Protein AF-0000000080870179 (afdb_homodimer)

pLDDT: mean 95.22, std 10.6, range [41.53, 98.94]

Solvent-accessible surface area (backbone atoms only — not comparable to full-atom values): 8311 Å² total; per-residue (Å²): 128,84,72,66,70,71,42,79,49,75,44,76,45,58,71,69,59,48,36,53,51,49,53,51,45,40,51,19,63,75,69,66,38,62,37,76,47,77,54,98,88,40,82,42,79,43,58,67,81,42,42,42,34,41,33,41,38,32,49,80,56,39,36,37,44,32,48,35,40,36,41,73,50,131,128,83,72,65,70,71,40,79,48,75,45,76,44,59,70,68,60,48,35,53,51,48,51,50,46,38,50,18,61,76,68,67,36,61,36,76,46,77,55,97,88,41,80,41,78,42,60,67,81,43,44,42,34,41,32,41,38,32,50,80,55,38,36,38,42,31,48,33,39,37,39,74,50,131

Structure (mmCIF, N/CA/C/O backbone):
data_AF-0000000080870179-model_v1
#
loop_
_entity.id
_entity.type
_entity.pdbx_description
1 polymer 'Amphi-Trp domain-containing protein'
#
loop_
_atom_site.group_PDB
_atom_site.id
_atom_site.type_symbol
_atom_site.label_atom_id
_atom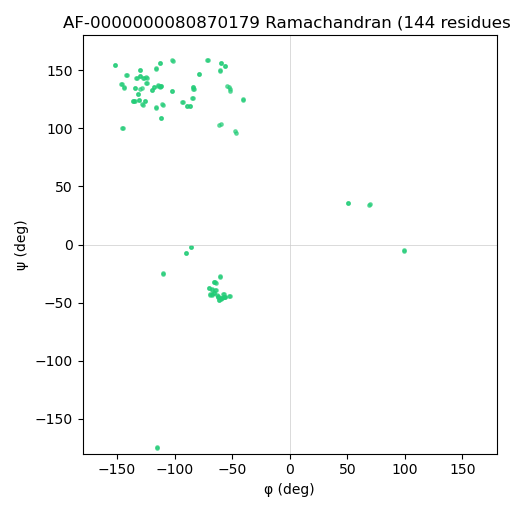_site.label_alt_id
_atom_site.label_comp_id
_atom_site.label_asym_id
_atom_site.label_entity_id
_atom_site.label_seq_id
_atom_site.pdbx_PDB_ins_code
_atom_site.Cartn_x
_atom_site.Cartn_y
_atom_site.Cartn_z
_atom_site.occupancy
_atom_site.B_iso_or_equiv
_atom_site.auth_seq_id
_atom_site.auth_comp_id
_atom_site.auth_asym_id
_atom_site.auth_atom_id
_atom_site.pdbx_PDB_model_num
ATOM 1 N N . MET A 1 1 ? -15.266 19.688 19.328 1 41.53 1 MET A N 1
ATOM 2 C CA . MET A 1 1 ? -14.461 19.406 18.141 1 41.53 1 MET A CA 1
ATOM 3 C C . MET A 1 1 ? -14.953 18.141 17.438 1 41.53 1 MET A C 1
ATOM 5 O O . MET A 1 1 ? -15.078 17.094 18.062 1 41.53 1 MET A O 1
ATOM 9 N N . GLY A 1 2 ? -15.836 18.156 16.453 1 48.91 2 GLY A N 1
ATOM 10 C CA . GLY A 1 2 ? -16.656 17.016 16.078 1 48.91 2 GLY A CA 1
ATOM 11 C C . GLY A 1 2 ? -15.836 15.82 15.633 1 48.91 2 GLY A C 1
ATOM 12 O O . GLY A 1 2 ? -14.883 15.961 14.867 1 48.91 2 GLY A O 1
ATOM 13 N N . THR A 1 3 ? -15.664 14.797 16.453 1 56.97 3 THR A N 1
ATOM 14 C CA . THR A 1 3 ? -14.828 13.625 16.234 1 56.97 3 THR A CA 1
ATOM 15 C C . THR A 1 3 ? -15.062 13.055 14.836 1 56.97 3 THR A C 1
ATOM 17 O O . THR A 1 3 ? -16.203 12.945 14.383 1 56.97 3 THR A O 1
ATOM 20 N N . LYS A 1 4 ? -14.188 13.445 13.891 1 66.62 4 LYS A N 1
ATOM 21 C CA . LYS A 1 4 ? -14.43 12.828 12.594 1 66.62 4 LYS A CA 1
ATOM 22 C C . LYS A 1 4 ? -14.797 11.352 12.742 1 66.62 4 LYS A C 1
ATOM 24 O O . LYS A 1 4 ? -14.211 10.641 13.562 1 66.62 4 LYS A O 1
ATOM 29 N N . GLU A 1 5 ? -15.836 11.031 12.25 1 83.62 5 GLU A N 1
ATOM 30 C CA . GLU A 1 5 ? -16.375 9.672 12.312 1 83.62 5 GLU A CA 1
ATOM 31 C C . GLU A 1 5 ? -15.344 8.656 11.828 1 83.62 5 GLU A C 1
ATOM 33 O O . GLU A 1 5 ? -14.562 8.938 10.914 1 83.62 5 GLU A O 1
ATOM 38 N N . GLU A 1 6 ? -15.273 7.621 12.602 1 92.88 6 GLU A N 1
ATOM 39 C CA . GLU A 1 6 ? -14.43 6.504 12.195 1 92.88 6 GLU A CA 1
ATOM 40 C C . GLU A 1 6 ? -14.75 6.059 10.773 1 92.88 6 GLU A C 1
ATOM 42 O O . GLU A 1 6 ? -15.914 6.074 10.359 1 92.88 6 GLU A O 1
ATOM 47 N N . ARG A 1 7 ? -13.727 5.898 10 1 97.12 7 ARG A N 1
ATOM 48 C CA . ARG A 1 7 ? -13.867 5.465 8.609 1 97.12 7 ARG A CA 1
ATOM 49 C C . ARG A 1 7 ? -12.961 4.27 8.32 1 97.12 7 ARG A C 1
ATOM 51 O O . ARG A 1 7 ? -11.812 4.227 8.766 1 97.12 7 ARG A O 1
ATOM 58 N N . ASP A 1 8 ? -13.5 3.301 7.66 1 98.25 8 ASP A N 1
ATOM 59 C CA . ASP A 1 8 ? -12.789 2.129 7.148 1 98.25 8 ASP A CA 1
ATOM 60 C C . ASP A 1 8 ? -13.391 1.659 5.824 1 98.25 8 ASP A C 1
ATOM 62 O O . ASP A 1 8 ? -14.43 0.992 5.812 1 98.25 8 ASP A O 1
ATOM 66 N N . VAL A 1 9 ? -12.742 2.031 4.695 1 98.5 9 VAL A N 1
ATOM 67 C CA . VAL A 1 9 ? -13.258 1.714 3.367 1 98.5 9 VAL A CA 1
ATOM 68 C C . VAL A 1 9 ? -12.18 1.012 2.549 1 98.5 9 VAL A C 1
ATOM 70 O O . VAL A 1 9 ? -10.984 1.277 2.725 1 98.5 9 VAL A O 1
ATOM 73 N N . GLU A 1 10 ? -12.523 0.073 1.739 1 98.69 10 GLU A N 1
ATOM 74 C CA . GLU A 1 10 ? -11.664 -0.648 0.805 1 98.69 10 GLU A CA 1
ATOM 75 C C . GLU A 1 10 ? -12.289 -0.714 -0.583 1 98.69 10 GLU A C 1
ATOM 77 O O . GLU A 1 10 ? -13.461 -1.07 -0.724 1 98.69 10 GLU A O 1
ATOM 82 N N . LYS A 1 11 ? -11.594 -0.368 -1.562 1 98.44 11 LYS A N 1
ATOM 83 C CA . LYS A 1 11 ? -12.109 -0.334 -2.924 1 98.44 11 LYS A CA 1
ATOM 84 C C . LYS A 1 11 ? -11.133 -0.981 -3.904 1 98.44 11 LYS A C 1
ATOM 86 O O . LYS A 1 11 ? -9.93 -0.737 -3.838 1 98.44 11 LYS A O 1
ATOM 91 N N . GLY A 1 12 ? -11.617 -1.821 -4.789 1 98.69 12 GLY A N 1
ATOM 92 C CA . GLY A 1 12 ? -10.836 -2.398 -5.875 1 98.69 12 GLY A CA 1
ATOM 93 C C . GLY A 1 12 ? -10.648 -1.449 -7.043 1 98.69 12 GLY A C 1
ATOM 94 O O . GLY A 1 12 ? -11.523 -0.631 -7.332 1 98.69 12 GLY A O 1
ATOM 95 N N . TYR A 1 13 ? -9.492 -1.557 -7.691 1 98.56 13 TYR A N 1
ATOM 96 C CA . TYR A 1 13 ? -9.18 -0.694 -8.82 1 98.56 13 TYR A CA 1
ATOM 97 C C . TYR A 1 13 ? -8.641 -1.507 -9.992 1 98.56 13 TYR A C 1
ATOM 99 O O . TYR A 1 13 ? -7.914 -2.482 -9.797 1 98.56 13 TYR A O 1
ATOM 107 N N . PRO A 1 14 ? -9.07 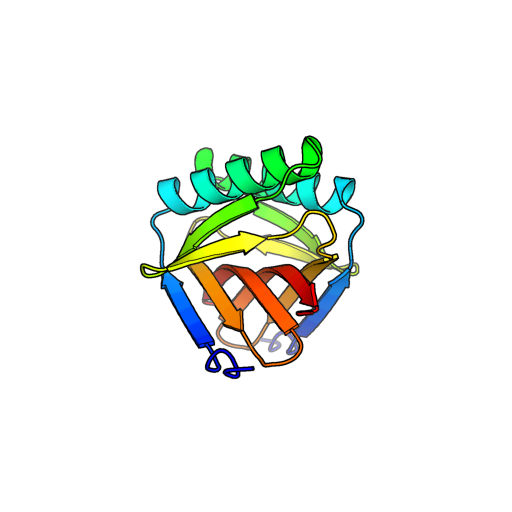-1.014 -11.219 1 98.44 14 PRO A N 1
ATOM 108 C CA . PRO A 1 14 ? -8.328 -1.551 -12.359 1 98.44 14 PRO A CA 1
ATOM 109 C C . PRO A 1 14 ? -6.828 -1.248 -12.289 1 98.44 14 PRO A C 1
ATOM 111 O O . PRO A 1 14 ? -6.42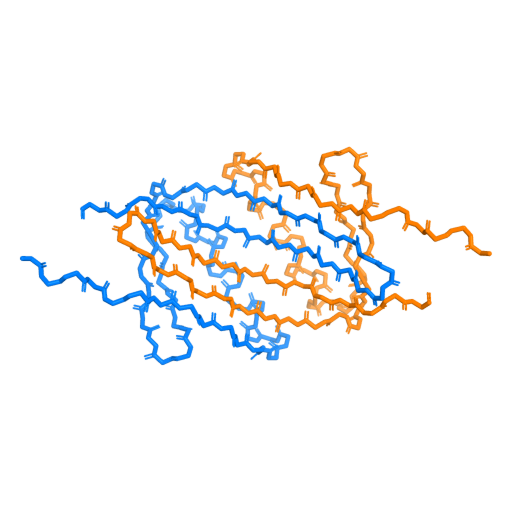6 -0.261 -11.664 1 98.44 14 PRO A O 1
ATOM 114 N N . LYS A 1 15 ? -6.023 -2.078 -12.984 1 98.56 15 LYS A N 1
ATOM 115 C CA . LYS A 1 15 ? -4.566 -1.969 -12.953 1 98.56 15 LYS A CA 1
ATOM 116 C C . LYS A 1 15 ? -4.117 -0.547 -13.273 1 98.56 15 LYS A C 1
ATOM 118 O O . LYS A 1 15 ? -3.271 0.017 -12.578 1 98.56 15 LYS A O 1
ATOM 123 N N . ALA A 1 16 ? -4.707 0.036 -14.273 1 98.56 16 ALA A N 1
ATOM 124 C CA . ALA A 1 16 ? -4.258 1.342 -14.75 1 98.56 16 ALA A CA 1
ATOM 125 C C . ALA A 1 16 ? -4.492 2.422 -13.695 1 98.56 16 ALA A C 1
ATOM 127 O O . ALA A 1 16 ? -3.625 3.268 -13.469 1 98.56 16 ALA A O 1
ATOM 128 N N . ASP A 1 17 ? -5.645 2.377 -13.039 1 98.56 17 ASP A N 1
ATOM 129 C CA . ASP A 1 17 ? -5.965 3.371 -12.023 1 98.56 17 ASP A CA 1
ATOM 130 C C . ASP A 1 17 ? -5.086 3.197 -10.789 1 98.56 17 ASP A C 1
ATOM 132 O O . ASP A 1 17 ? -4.641 4.18 -10.195 1 98.56 17 ASP A O 1
ATOM 136 N N . PHE A 1 18 ? -4.918 1.964 -10.398 1 98.81 18 PHE A N 1
ATOM 137 C CA . PHE A 1 18 ? -4.055 1.647 -9.266 1 98.81 18 PHE A CA 1
ATOM 138 C C . PHE A 1 18 ? -2.645 2.18 -9.492 1 98.81 18 PHE A C 1
ATOM 140 O O . PHE A 1 18 ? -2.09 2.871 -8.641 1 98.81 18 PHE A O 1
ATOM 147 N N . VAL A 1 19 ? -2.098 1.973 -10.703 1 98.88 19 VAL A N 1
ATOM 148 C CA . VAL A 1 19 ? -0.74 2.377 -11.055 1 98.88 19 VAL A CA 1
ATOM 149 C C . VAL A 1 19 ? -0.645 3.9 -11.086 1 98.88 19 VAL A C 1
ATOM 151 O O . VAL A 1 19 ? 0.333 4.477 -10.602 1 98.88 19 VAL A O 1
ATOM 154 N N . ALA A 1 20 ? -1.627 4.531 -11.641 1 98.81 20 ALA A N 1
ATOM 155 C CA . ALA A 1 20 ? -1.621 5.992 -11.688 1 98.81 20 ALA A CA 1
ATOM 156 C C . ALA A 1 20 ? -1.531 6.59 -10.289 1 98.81 20 ALA A C 1
ATOM 158 O O . ALA A 1 20 ? -0.788 7.547 -10.062 1 98.81 20 ALA A O 1
ATOM 159 N N . LYS A 1 21 ? -2.291 5.973 -9.422 1 98.81 21 LYS A N 1
ATOM 160 C CA . LYS A 1 21 ? -2.283 6.473 -8.047 1 98.81 21 LYS A CA 1
ATOM 161 C C . LYS A 1 21 ? -0.953 6.18 -7.363 1 98.81 21 LYS A C 1
ATOM 163 O O . LYS A 1 21 ? -0.44 7.008 -6.609 1 98.81 21 LYS A O 1
ATOM 168 N N . LEU A 1 22 ? -0.377 5 -7.656 1 98.75 22 LEU A N 1
ATOM 169 C CA . LEU A 1 22 ? 0.939 4.656 -7.133 1 98.75 22 LEU A CA 1
ATOM 170 C C . LEU A 1 22 ? 1.988 5.664 -7.59 1 98.75 22 LEU A C 1
ATOM 172 O O . LEU A 1 22 ? 2.791 6.137 -6.781 1 98.75 22 LEU A O 1
ATOM 176 N N . ARG A 1 23 ? 1.959 5.98 -8.836 1 98.88 23 ARG A N 1
ATOM 177 C CA . ARG A 1 23 ? 2.965 6.875 -9.398 1 98.88 23 ARG A CA 1
ATOM 178 C C . ARG A 1 23 ? 2.82 8.289 -8.844 1 98.88 23 ARG A C 1
ATOM 180 O O . ARG A 1 23 ? 3.816 8.953 -8.562 1 98.88 23 ARG A O 1
ATOM 187 N N . ARG A 1 24 ? 1.58 8.734 -8.656 1 98.81 24 ARG A N 1
ATOM 188 C CA . ARG A 1 24 ? 1.369 10.047 -8.055 1 98.81 24 ARG A CA 1
ATOM 189 C C . ARG A 1 24 ? 1.88 10.078 -6.617 1 98.81 24 ARG A C 1
ATOM 191 O O . ARG A 1 24 ? 2.428 11.086 -6.172 1 98.81 24 ARG A O 1
ATOM 198 N N . LEU A 1 25 ? 1.644 8.969 -5.902 1 98.94 25 LEU A N 1
ATOM 199 C CA . LEU A 1 25 ? 2.158 8.883 -4.539 1 98.94 25 LEU A CA 1
ATOM 200 C C . LEU A 1 25 ? 3.68 8.969 -4.527 1 98.94 25 LEU A C 1
ATOM 202 O O . LEU A 1 25 ? 4.258 9.734 -3.752 1 98.94 25 LEU A O 1
ATOM 206 N N . ALA A 1 26 ? 4.324 8.172 -5.406 1 98.88 26 ALA A N 1
ATOM 207 C CA . ALA A 1 26 ? 5.777 8.195 -5.516 1 98.88 26 ALA A CA 1
ATOM 208 C C . ALA A 1 26 ? 6.281 9.602 -5.816 1 98.88 26 ALA A C 1
ATOM 210 O O . ALA A 1 26 ? 7.215 10.086 -5.176 1 98.88 26 ALA A O 1
ATOM 211 N N . ASP A 1 27 ? 5.668 10.281 -6.719 1 98.88 27 ASP A N 1
ATOM 212 C CA . ASP A 1 27 ? 6.043 11.641 -7.094 1 98.88 27 ASP A CA 1
ATOM 213 C C . ASP A 1 27 ? 5.945 12.594 -5.898 1 98.88 27 ASP A C 1
ATOM 215 O O . ASP A 1 27 ? 6.824 13.43 -5.691 1 98.88 27 ASP A O 1
ATOM 219 N N . ALA A 1 28 ? 4.836 12.477 -5.199 1 98.88 28 ALA A N 1
ATOM 220 C CA . ALA A 1 28 ? 4.598 13.375 -4.07 1 98.88 28 ALA A CA 1
ATOM 221 C C . ALA A 1 28 ? 5.648 13.18 -2.984 1 98.88 28 ALA A C 1
ATOM 223 O O . ALA A 1 28 ? 6.152 14.156 -2.416 1 98.88 28 ALA A O 1
ATOM 224 N N . ILE A 1 29 ? 5.953 11.906 -2.699 1 98.75 29 ILE A N 1
ATOM 225 C CA . ILE A 1 29 ? 6.953 11.617 -1.678 1 98.75 29 ILE A CA 1
ATOM 226 C C . ILE A 1 29 ? 8.305 12.195 -2.098 1 98.75 29 ILE A C 1
ATOM 228 O O . ILE A 1 29 ? 8.969 12.867 -1.308 1 98.75 29 ILE A O 1
ATOM 232 N N . GLU A 1 30 ? 8.672 12 -3.336 1 98.5 30 GLU A N 1
ATOM 233 C CA . GLU A 1 30 ? 9.969 12.445 -3.842 1 98.5 30 GLU A CA 1
ATOM 234 C C . GLU A 1 30 ? 10.078 13.969 -3.84 1 98.5 30 GLU A C 1
ATOM 236 O O . GLU A 1 30 ? 11.148 14.516 -3.598 1 98.5 30 GLU A O 1
ATOM 241 N N . SER A 1 31 ? 9.023 14.625 -4.047 1 98.38 31 SER A N 1
ATOM 242 C CA . SER A 1 31 ? 9.039 16.078 -4.148 1 98.38 31 SER A CA 1
ATOM 243 C C . SER A 1 31 ? 8.82 16.734 -2.787 1 98.38 31 SER A C 1
ATOM 245 O O . SER A 1 31 ? 8.93 17.953 -2.652 1 98.38 31 SER A O 1
ATOM 247 N N . GLY A 1 32 ? 8.508 15.93 -1.82 1 98 32 GLY A N 1
ATOM 248 C CA . GLY A 1 32 ? 8.234 16.484 -0.503 1 98 32 GLY A CA 1
ATOM 249 C C . GLY A 1 32 ? 6.938 17.281 -0.445 1 98 32 GLY A C 1
ATOM 250 O O . GLY A 1 32 ? 6.875 18.328 0.199 1 98 32 GLY A O 1
ATOM 251 N N . GLU A 1 33 ? 5.988 16.828 -1.198 1 98.38 33 GLU A N 1
ATOM 252 C CA . GLU A 1 33 ? 4.684 17.484 -1.25 1 98.38 33 GLU A CA 1
ATOM 253 C C . GLU A 1 33 ? 3.596 16.594 -0.648 1 98.38 33 GLU A C 1
ATOM 255 O O . GLU A 1 33 ? 3.771 15.383 -0.529 1 98.38 33 GLU A O 1
ATOM 260 N N . ARG A 1 34 ? 2.504 17.219 -0.18 1 98.25 34 ARG A N 1
ATOM 261 C CA . ARG A 1 34 ? 1.343 16.469 0.275 1 98.25 34 ARG A CA 1
ATOM 262 C C . ARG A 1 34 ? 0.767 15.617 -0.853 1 98.25 34 ARG A C 1
ATOM 264 O O . ARG A 1 34 ? 0.902 15.961 -2.027 1 98.25 34 ARG A O 1
ATOM 271 N N . PHE A 1 35 ? 0.19 14.508 -0.493 1 98.75 35 PHE A N 1
ATOM 272 C CA . PHE A 1 35 ? -0.429 13.617 -1.47 1 98.75 35 PHE A CA 1
ATOM 273 C C . PHE A 1 35 ? -1.946 13.633 -1.326 1 98.75 35 PHE A C 1
ATOM 275 O O . PHE A 1 35 ? -2.477 13.328 -0.254 1 98.75 35 PHE A O 1
ATOM 282 N N . ASP A 1 36 ? -2.566 14.016 -2.393 1 98.44 36 ASP A N 1
ATOM 283 C CA . ASP A 1 36 ? -4.023 14.016 -2.445 1 98.44 36 ASP A CA 1
ATOM 284 C C . ASP A 1 36 ? -4.547 12.812 -3.223 1 98.44 36 ASP A C 1
ATOM 286 O O . ASP A 1 36 ? -4.086 12.531 -4.332 1 98.44 36 ASP A O 1
ATOM 290 N N . ILE A 1 37 ? -5.5 12.141 -2.643 1 98.81 37 ILE A N 1
ATOM 291 C CA . ILE A 1 37 ? -6.031 10.953 -3.299 1 98.81 37 ILE A CA 1
ATOM 292 C C . ILE A 1 37 ? -7.535 10.844 -3.037 1 98.81 37 ILE A C 1
ATOM 294 O O . ILE A 1 37 ? -8 11.141 -1.932 1 98.81 37 ILE A O 1
ATOM 298 N N . GLN A 1 38 ? -8.281 10.555 -4.066 1 97.88 38 GLN A N 1
ATOM 299 C CA . GLN A 1 38 ? -9.703 10.25 -3.904 1 97.88 38 GLN A CA 1
ATOM 300 C C . GLN A 1 38 ? -9.922 8.742 -3.754 1 97.88 38 GLN A C 1
ATOM 302 O O . GLN A 1 38 ? -9.484 7.957 -4.594 1 97.88 38 GLN A O 1
ATOM 307 N N . ILE A 1 39 ? -10.539 8.344 -2.664 1 97.88 39 ILE A N 1
ATOM 308 C CA . ILE A 1 39 ? -10.891 6.949 -2.414 1 97.88 39 ILE A CA 1
ATOM 309 C C . ILE A 1 39 ? -12.367 6.844 -2.057 1 97.88 39 ILE A C 1
ATOM 311 O O . ILE A 1 39 ? -12.828 7.461 -1.092 1 97.88 39 ILE A O 1
ATOM 315 N N . ALA A 1 40 ? -13.133 6.047 -2.895 1 95.88 40 ALA A N 1
ATOM 316 C CA . ALA A 1 40 ? -14.555 5.816 -2.641 1 95.88 40 ALA A CA 1
ATOM 317 C C . ALA A 1 40 ? -15.289 7.133 -2.414 1 95.88 40 ALA A C 1
ATOM 319 O O . ALA A 1 40 ? -16 7.289 -1.42 1 95.88 40 ALA A O 1
ATOM 320 N N . GLY A 1 41 ? -14.953 8.148 -3.053 1 95.12 41 GLY A N 1
ATOM 321 C CA . GLY A 1 41 ? -15.734 9.375 -3.104 1 95.12 41 GLY A CA 1
ATOM 322 C C . GLY A 1 41 ? -15.227 10.445 -2.152 1 95.12 41 GLY A C 1
ATOM 323 O O . GLY A 1 41 ? -15.75 11.562 -2.133 1 95.12 41 GLY A O 1
ATOM 324 N N . GLU A 1 42 ? -14.281 10.156 -1.38 1 96.25 42 GLU A N 1
ATOM 325 C CA . GLU A 1 42 ? -13.734 11.133 -0.436 1 96.25 42 GLU A CA 1
ATOM 326 C C . GLU A 1 42 ? -12.312 11.523 -0.804 1 96.25 42 GLU A C 1
ATOM 328 O O . GLU A 1 42 ? -11.492 10.664 -1.127 1 96.25 42 GLU A O 1
ATOM 333 N N . ARG A 1 43 ? -12.031 12.805 -0.75 1 97.94 43 ARG A N 1
ATOM 334 C CA . ARG A 1 43 ? -10.672 13.305 -0.938 1 97.94 43 ARG A CA 1
ATOM 335 C C . ARG A 1 43 ? -9.883 13.25 0.365 1 97.94 43 ARG A C 1
ATOM 337 O O . ARG A 1 43 ? -10.336 13.758 1.394 1 97.94 43 ARG A O 1
ATOM 344 N N . ILE A 1 44 ? -8.727 12.586 0.259 1 98.25 44 ILE A N 1
ATOM 345 C CA . ILE A 1 44 ? -7.848 12.43 1.411 1 98.25 44 ILE A CA 1
ATOM 346 C C . ILE A 1 44 ? -6.539 13.18 1.163 1 98.25 44 ILE A C 1
ATOM 348 O O . ILE A 1 44 ? -5.98 13.117 0.065 1 98.25 44 ILE A O 1
ATOM 352 N N . TYR A 1 45 ? -6.113 13.867 2.215 1 98.19 45 TYR A N 1
ATOM 353 C CA . TYR A 1 45 ? -4.848 14.586 2.15 1 98.19 45 TYR A CA 1
ATOM 354 C C . TYR A 1 45 ? -3.812 13.953 3.07 1 98.19 45 TYR A C 1
ATOM 356 O O . TYR A 1 45 ? -3.904 14.07 4.293 1 98.19 45 TYR A O 1
ATOM 364 N N . VAL A 1 46 ? -2.848 13.328 2.451 1 98.75 46 VAL A N 1
ATOM 365 C CA . VAL A 1 46 ? -1.763 12.695 3.188 1 98.75 46 VAL A CA 1
ATOM 366 C C . VAL A 1 46 ? -0.66 13.711 3.469 1 98.75 46 VAL A C 1
ATOM 368 O O . VAL A 1 46 ? -0.086 14.289 2.539 1 98.75 46 VAL A O 1
ATOM 371 N N . PRO A 1 47 ? -0.42 13.914 4.707 1 98.5 47 PRO A N 1
ATOM 372 C CA . PRO A 1 47 ? 0.596 14.922 5.012 1 98.5 47 PRO A CA 1
ATOM 373 C C . PRO A 1 47 ? 2.01 14.461 4.668 1 98.5 47 PRO A C 1
ATOM 375 O O . PRO A 1 47 ? 2.271 13.25 4.605 1 98.5 47 PRO A O 1
ATOM 378 N N . VAL A 1 48 ? 2.895 15.367 4.492 1 98.31 48 VAL A N 1
ATOM 379 C CA . VAL A 1 48 ? 4.293 15.117 4.16 1 98.31 48 VAL A CA 1
ATOM 380 C C . VAL A 1 48 ? 4.945 14.297 5.27 1 98.31 48 VAL A C 1
ATOM 382 O O . VAL A 1 48 ? 5.828 13.469 5.004 1 98.31 48 VAL A O 1
ATOM 385 N N . ARG A 1 49 ? 4.488 14.398 6.457 1 97.94 49 ARG A N 1
ATOM 386 C CA . ARG A 1 49 ? 5.125 13.812 7.629 1 97.94 49 ARG A CA 1
ATOM 387 C C . ARG A 1 49 ? 4.695 12.359 7.816 1 97.94 49 ARG A C 1
ATOM 389 O O . ARG A 1 49 ? 5.082 11.711 8.789 1 97.94 49 ARG A O 1
ATOM 396 N N . ALA A 1 50 ? 3.863 11.922 7.004 1 98.69 50 ALA A N 1
ATOM 397 C CA . ALA A 1 50 ? 3.373 10.555 7.152 1 98.69 50 ALA A CA 1
ATOM 398 C C . ALA A 1 50 ? 4.527 9.562 7.16 1 98.69 50 ALA A C 1
ATOM 400 O O . ALA A 1 50 ? 5.598 9.836 6.609 1 98.69 50 ALA A O 1
ATOM 401 N N . LYS A 1 51 ? 4.289 8.445 7.793 1 98.75 51 LYS A N 1
ATOM 402 C CA . LYS A 1 51 ? 5.242 7.344 7.855 1 98.75 51 LYS A CA 1
ATOM 403 C C . LYS A 1 51 ? 4.859 6.234 6.879 1 98.75 51 LYS A C 1
ATOM 405 O O . LYS A 1 51 ? 3.688 6.078 6.535 1 98.75 51 LYS A O 1
ATOM 410 N N . PHE A 1 5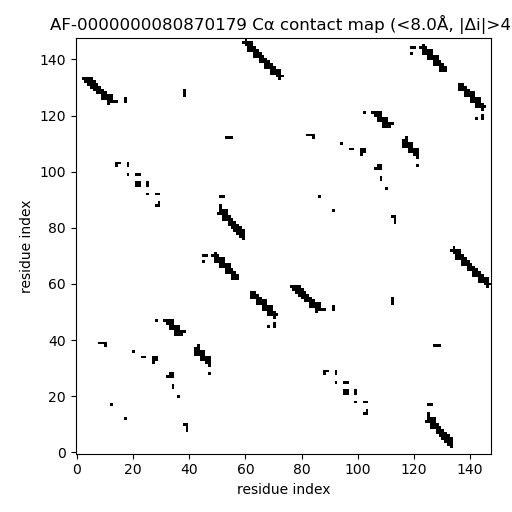2 ? 5.859 5.445 6.547 1 98.94 52 PHE A N 1
ATOM 411 C CA . PHE A 1 52 ? 5.695 4.457 5.488 1 98.94 52 PHE A CA 1
ATOM 412 C C . PHE A 1 52 ? 6.07 3.066 5.977 1 98.94 52 PHE A C 1
ATOM 414 O O . PHE A 1 52 ? 7.176 2.855 6.48 1 98.94 52 PHE A O 1
ATOM 421 N N . THR A 1 53 ? 5.168 2.135 5.879 1 98.88 53 THR A N 1
ATOM 422 C CA . THR A 1 53 ? 5.395 0.741 6.242 1 98.88 53 THR A CA 1
ATOM 423 C C . THR A 1 53 ? 4.949 -0.19 5.117 1 98.88 53 THR A C 1
ATOM 425 O O . THR A 1 53 ? 4.133 0.191 4.277 1 98.88 53 THR A O 1
ATOM 428 N N . ILE A 1 54 ? 5.555 -1.302 4.984 1 98.94 54 ILE A N 1
ATOM 429 C CA . ILE A 1 54 ? 5.105 -2.373 4.105 1 98.94 54 ILE A CA 1
ATOM 430 C C . ILE A 1 54 ? 4.816 -3.629 4.922 1 98.94 54 ILE A C 1
ATOM 432 O O . ILE A 1 54 ? 5.578 -3.979 5.824 1 98.94 54 ILE A O 1
ATOM 436 N N . GLU A 1 55 ? 3.699 -4.188 4.645 1 98.81 55 GLU A N 1
ATOM 437 C CA . GLU A 1 55 ? 3.281 -5.414 5.32 1 98.81 55 GLU A CA 1
ATOM 438 C C . GLU A 1 55 ? 3.162 -6.574 4.336 1 98.81 55 GLU A C 1
ATOM 440 O O . GLU A 1 55 ? 2.873 -6.367 3.154 1 98.81 55 GLU A O 1
ATOM 445 N N . HIS A 1 56 ? 3.375 -7.773 4.812 1 98.88 56 HIS A N 1
ATOM 446 C CA . HIS A 1 56 ? 3.143 -9.031 4.109 1 98.88 56 HIS A CA 1
ATOM 447 C C . HIS A 1 56 ? 2.422 -10.039 5 1 98.88 56 HIS A C 1
ATOM 449 O O . HIS A 1 56 ? 2.85 -10.289 6.129 1 98.88 56 HIS A O 1
ATOM 455 N N . GLU A 1 57 ? 1.373 -10.438 4.5 1 98.56 57 GLU A N 1
ATOM 456 C CA . GLU A 1 57 ? 0.603 -11.469 5.188 1 98.56 57 GLU A CA 1
ATOM 457 C C . GLU A 1 57 ? 0.359 -12.672 4.285 1 98.56 57 GLU A C 1
ATOM 459 O O . GLU A 1 57 ? 0.08 -12.516 3.094 1 98.56 57 GLU A O 1
ATOM 464 N N . ARG A 1 58 ? 0.479 -13.844 4.875 1 97.81 58 ARG A N 1
ATOM 465 C CA . ARG A 1 58 ? 0.239 -15.102 4.176 1 97.81 58 ARG A CA 1
ATOM 466 C C . ARG A 1 58 ? -0.58 -16.062 5.035 1 97.81 58 ARG A C 1
ATOM 468 O O . ARG A 1 58 ? -0.251 -16.297 6.203 1 97.81 58 ARG A O 1
ATOM 475 N N . SER A 1 59 ? -1.645 -16.453 4.48 1 95.75 59 SER A N 1
ATOM 476 C CA . SER A 1 59 ? -2.428 -17.562 5.023 1 95.75 59 SER A CA 1
ATOM 477 C C . SER A 1 59 ? -2.443 -18.75 4.07 1 95.75 59 SER A C 1
ATOM 479 O O . SER A 1 59 ? -1.721 -18.75 3.07 1 95.75 59 SER A O 1
ATOM 481 N N . ASP A 1 60 ? -3.188 -19.734 4.402 1 93.44 60 ASP A N 1
ATOM 482 C CA . ASP A 1 60 ? -3.264 -20.922 3.561 1 93.44 60 ASP A CA 1
ATOM 483 C C . ASP A 1 60 ? -3.893 -20.609 2.207 1 93.44 60 ASP A C 1
ATOM 485 O O . ASP A 1 60 ? -3.482 -21.156 1.181 1 93.44 60 ASP A O 1
ATOM 489 N N . ASP A 1 61 ? -4.801 -19.688 2.129 1 95.5 61 ASP A N 1
ATOM 490 C CA . ASP A 1 61 ? -5.617 -19.5 0.937 1 95.5 61 ASP A CA 1
ATOM 491 C C . ASP A 1 61 ? -5.242 -18.203 0.213 1 95.5 61 ASP A C 1
ATOM 493 O O . ASP A 1 61 ? -5.488 -18.062 -0.987 1 95.5 61 ASP A O 1
ATOM 497 N N . GLU A 1 62 ? -4.66 -17.25 1.004 1 97.88 62 GLU A N 1
ATOM 498 C CA . GLU A 1 62 ? -4.461 -15.914 0.426 1 97.88 62 GLU A CA 1
ATOM 499 C C . GLU A 1 62 ? -3.141 -15.305 0.884 1 97.88 62 GLU A C 1
ATOM 501 O O . GLU A 1 62 ? -2.631 -15.648 1.954 1 97.88 62 GLU A O 1
ATOM 506 N N . GLU A 1 63 ? -2.637 -14.617 -0.004 1 98.31 63 GLU A N 1
ATOM 507 C CA . GLU A 1 63 ? -1.424 -13.859 0.292 1 98.31 63 GLU A CA 1
ATOM 508 C C . GLU A 1 63 ? -1.563 -12.398 -0.143 1 98.31 63 GLU A C 1
ATOM 510 O O . GLU A 1 63 ? -2.324 -12.094 -1.062 1 98.31 63 GLU A O 1
ATOM 515 N N . GLU A 1 64 ? -0.934 -11.453 0.672 1 98.75 64 GLU A N 1
ATOM 516 C CA . GLU A 1 64 ? -1.129 -10.023 0.419 1 98.75 64 GLU A CA 1
ATOM 517 C C . GLU A 1 64 ? 0.13 -9.234 0.753 1 98.75 64 GLU A C 1
ATOM 519 O O . GLU A 1 64 ? 0.801 -9.508 1.749 1 98.75 64 GLU A O 1
ATOM 524 N N . VAL A 1 65 ? 0.444 -8.281 -0.103 1 98.88 65 VAL A N 1
ATOM 525 C CA . VAL A 1 65 ? 1.406 -7.223 0.192 1 98.88 65 VAL A CA 1
ATOM 526 C C . VAL A 1 65 ? 0.686 -5.883 0.295 1 98.88 65 VAL A C 1
ATOM 528 O O . VAL A 1 65 ? -0.193 -5.578 -0.516 1 98.88 65 VAL A O 1
ATOM 531 N N . GLU A 1 66 ? 1.059 -5.105 1.31 1 98.94 66 GLU A N 1
ATOM 532 C CA . GLU A 1 66 ? 0.411 -3.812 1.508 1 98.94 66 GLU A CA 1
ATOM 533 C C . GLU A 1 66 ? 1.441 -2.703 1.693 1 98.94 66 GLU A C 1
ATOM 535 O O . GLU A 1 66 ? 2.332 -2.811 2.539 1 98.94 66 GLU A O 1
ATOM 540 N N . PHE A 1 67 ? 1.391 -1.656 0.89 1 98.94 67 PHE A N 1
ATOM 541 C CA . PHE A 1 67 ? 2.086 -0.396 1.124 1 98.94 67 PHE A CA 1
ATOM 542 C C . PHE A 1 67 ? 1.221 0.558 1.938 1 98.94 67 PHE A C 1
ATOM 544 O O . PHE A 1 67 ? 0.146 0.964 1.491 1 98.94 67 PHE A O 1
ATOM 551 N N . GLN A 1 68 ? 1.705 0.936 3.115 1 98.94 68 GLN A N 1
ATOM 552 C CA . GLN A 1 68 ? 0.875 1.697 4.043 1 98.94 68 GLN A CA 1
ATOM 553 C C . GLN A 1 68 ? 1.477 3.072 4.316 1 98.94 68 GLN A C 1
ATOM 555 O O . GLN A 1 68 ? 2.693 3.203 4.469 1 98.94 68 GLN A O 1
ATOM 560 N N . ILE A 1 69 ? 0.67 4.059 4.309 1 98.94 69 ILE A N 1
ATOM 561 C CA . ILE A 1 69 ? 0.985 5.43 4.699 1 98.94 69 ILE A CA 1
ATOM 562 C C . ILE A 1 69 ? 0.157 5.82 5.922 1 98.94 69 ILE A C 1
ATOM 564 O O . ILE A 1 69 ? -1.075 5.812 5.871 1 98.94 69 ILE A O 1
ATOM 568 N N . LYS A 1 70 ? 0.825 6.117 6.977 1 98.81 70 LYS A N 1
ATOM 569 C CA . LYS A 1 70 ? 0.164 6.363 8.25 1 98.81 70 LYS A CA 1
ATOM 570 C C . LYS A 1 70 ? 0.543 7.734 8.812 1 98.81 70 LYS A C 1
ATOM 572 O O . LYS A 1 70 ? 1.695 8.156 8.703 1 98.81 70 LYS A O 1
ATOM 577 N N . TRP A 1 71 ? -0.385 8.367 9.43 1 98.56 71 TRP A N 1
ATOM 578 C CA . TRP A 1 71 ? -0.072 9.625 10.094 1 98.56 71 TRP A CA 1
ATOM 579 C C . TRP A 1 71 ? -1.002 9.859 11.273 1 98.56 71 TRP A C 1
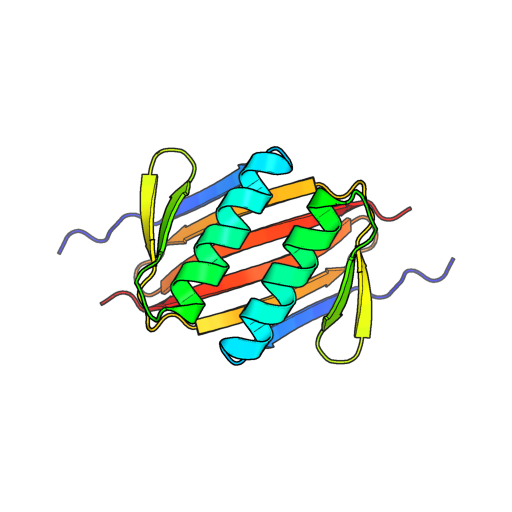ATOM 581 O O . TRP A 1 71 ? -2.084 9.273 11.352 1 98.56 71 TRP A O 1
ATOM 591 N N . GLN A 1 72 ? -0.557 10.633 12.258 1 97.19 72 GLN A N 1
ATOM 592 C CA . GLN A 1 72 ? -1.331 10.992 13.445 1 97.19 72 GLN A CA 1
ATOM 593 C C . GLN A 1 72 ? -2.23 12.195 13.164 1 97.19 72 GLN A C 1
ATOM 595 O O . GLN A 1 72 ? -1.821 13.141 12.492 1 97.19 72 GLN A O 1
ATOM 600 N N . ASN A 1 73 ? -3.469 12.062 13.633 1 91.6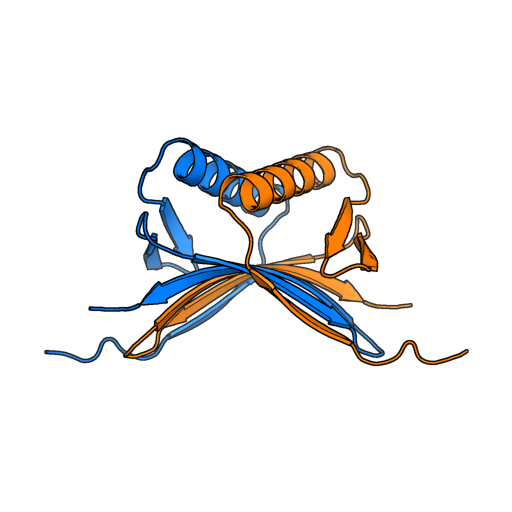2 73 ASN A N 1
ATOM 601 C CA . ASN A 1 73 ? -4.387 13.188 13.539 1 91.62 73 ASN A CA 1
ATOM 602 C C . ASN A 1 73 ? -4.207 14.156 14.711 1 91.62 73 ASN A C 1
ATOM 604 O O . ASN A 1 73 ? -3.912 13.734 15.828 1 91.62 73 ASN A O 1
ATOM 608 N N . ASP A 1 74 ? -4.152 15.461 14.312 1 77.19 74 ASP A N 1
ATOM 609 C CA . ASP A 1 74 ? -4.012 16.484 15.344 1 77.19 74 ASP A CA 1
ATOM 610 C C . ASP A 1 74 ? -5.305 16.641 16.141 1 77.19 74 ASP A C 1
ATOM 612 O O . ASP A 1 74 ? -6.395 16.406 15.625 1 77.19 74 ASP A O 1
ATOM 616 N N . MET B 1 1 ? 1.607 -31.688 1.581 1 41.94 1 MET B N 1
ATOM 617 C CA . MET B 1 1 ? 1.991 -30.422 0.973 1 41.94 1 MET B CA 1
ATOM 618 C C . MET B 1 1 ? 2.223 -29.359 2.039 1 41.94 1 MET B C 1
ATOM 620 O O . MET B 1 1 ? 1.354 -29.109 2.879 1 41.94 1 MET B O 1
ATOM 624 N N . GLY B 1 2 ? 3.402 -29.125 2.564 1 49.53 2 GLY B N 1
ATOM 625 C CA . GLY B 1 2 ? 3.604 -28.484 3.857 1 49.53 2 GLY B CA 1
ATOM 626 C C . GLY B 1 2 ? 3.023 -27.078 3.934 1 49.53 2 GLY B C 1
ATOM 627 O O . GLY B 1 2 ? 3.197 -26.281 3.014 1 49.53 2 GLY B O 1
ATOM 628 N N . THR B 1 3 ? 1.9 -26.875 4.578 1 58.28 3 THR B N 1
ATOM 629 C CA . THR B 1 3 ? 1.155 -25.625 4.66 1 58.28 3 THR B CA 1
ATOM 630 C C . THR B 1 3 ? 2.086 -24.469 4.992 1 58.28 3 THR B C 1
ATOM 632 O O . THR B 1 3 ? 2.959 -24.594 5.855 1 58.28 3 THR B O 1
ATOM 635 N N . LYS B 1 4 ? 2.512 -23.734 3.951 1 67.94 4 LYS B N 1
ATOM 636 C CA . LYS B 1 4 ? 3.354 -22.594 4.328 1 67.94 4 LYS B CA 1
ATOM 637 C C . LYS B 1 4 ? 2.82 -21.906 5.582 1 67.94 4 LYS B C 1
ATOM 639 O O . LYS B 1 4 ? 1.607 -21.75 5.742 1 67.94 4 LYS B O 1
ATOM 644 N N . GLU B 1 5 ? 3.615 -21.797 6.465 1 84.44 5 GLU B N 1
ATOM 645 C CA . GLU B 1 5 ? 3.285 -21.203 7.75 1 84.44 5 GLU B CA 1
ATOM 646 C C . GLU B 1 5 ? 2.686 -19.812 7.57 1 84.44 5 GLU B C 1
ATOM 648 O O . GLU B 1 5 ? 3.072 -19.078 6.656 1 84.44 5 GLU B O 1
ATOM 653 N N . GLU B 1 6 ? 1.645 -19.609 8.336 1 93.38 6 GLU B N 1
ATOM 654 C CA . GLU B 1 6 ? 1.046 -18.281 8.359 1 93.38 6 GLU B CA 1
ATOM 655 C C . GLU B 1 6 ? 2.096 -17.203 8.641 1 93.38 6 GLU B C 1
ATOM 657 O O . GLU B 1 6 ? 3.029 -17.438 9.414 1 93.38 6 GLU B O 1
ATOM 662 N N . ARG B 1 7 ? 2.053 -16.172 7.879 1 97.19 7 ARG B N 1
ATOM 663 C CA . ARG B 1 7 ? 2.98 -15.047 8.016 1 97.19 7 ARG B CA 1
ATOM 664 C C . ARG B 1 7 ? 2.232 -13.719 8.062 1 97.19 7 ARG B C 1
ATOM 666 O O . ARG B 1 7 ? 1.274 -13.516 7.316 1 97.19 7 ARG B O 1
ATOM 673 N N . ASP B 1 8 ? 2.6 -12.898 8.969 1 98.31 8 ASP B N 1
ATOM 674 C CA . ASP B 1 8 ? 2.129 -11.523 9.109 1 98.31 8 ASP B CA 1
ATOM 675 C C . ASP B 1 8 ? 3.24 -10.609 9.625 1 98.31 8 ASP B C 1
ATOM 677 O O . ASP B 1 8 ? 3.525 -10.586 10.82 1 98.31 8 ASP B O 1
ATOM 681 N N . VAL B 1 9 ? 3.883 -9.852 8.688 1 98.5 9 VAL B N 1
ATOM 682 C CA . VAL B 1 9 ? 5.016 -9 9.039 1 98.5 9 VAL B CA 1
ATOM 683 C C . VAL B 1 9 ? 4.766 -7.582 8.539 1 98.5 9 VAL B C 1
ATOM 685 O O . VAL B 1 9 ? 4.125 -7.383 7.508 1 98.5 9 VAL B O 1
ATOM 688 N N . GLU B 1 10 ? 5.168 -6.594 9.258 1 98.69 10 GLU B N 1
ATOM 689 C CA . GLU B 1 10 ? 5.113 -5.176 8.922 1 98.69 10 GLU B CA 1
ATOM 690 C C . GLU B 1 10 ? 6.453 -4.492 9.188 1 98.69 10 GLU B C 1
ATOM 692 O O . GLU B 1 10 ? 7.035 -4.652 10.258 1 98.69 10 GLU B O 1
ATOM 697 N N . LYS B 1 11 ? 6.953 -3.799 8.281 1 98.44 11 LYS B N 1
ATOM 698 C CA . LYS B 1 11 ? 8.258 -3.156 8.406 1 98.44 11 LYS B CA 1
ATOM 699 C C . LYS B 1 11 ? 8.211 -1.709 7.922 1 98.44 11 LYS B C 1
ATOM 701 O O . LYS B 1 11 ? 7.625 -1.417 6.879 1 98.44 11 LYS B O 1
ATOM 706 N N . GLY B 1 12 ? 8.781 -0.807 8.656 1 98.69 12 GLY B N 1
ATOM 707 C CA . GLY B 1 12 ? 8.938 0.583 8.266 1 98.69 12 GLY B CA 1
ATOM 708 C C . GLY B 1 12 ? 10.094 0.802 7.305 1 98.69 12 GLY B C 1
ATOM 709 O O . GLY B 1 12 ? 11.102 0.101 7.371 1 98.69 12 GLY B O 1
ATOM 710 N N . TYR B 1 13 ? 9.922 1.774 6.414 1 98.56 13 TYR B N 1
ATOM 711 C CA . TYR B 1 13 ? 10.945 2.076 5.422 1 98.56 13 TYR B CA 1
ATOM 712 C C . TYR B 1 13 ? 11.195 3.576 5.336 1 98.56 13 TYR B C 1
ATOM 714 O O . TYR B 1 13 ? 10.266 4.379 5.461 1 98.56 13 TYR B O 1
ATOM 722 N N . PRO B 1 14 ? 12.547 3.867 5.117 1 98.44 14 PRO B N 1
ATOM 723 C CA . PRO B 1 14 ? 12.781 5.254 4.707 1 98.44 14 PRO B CA 1
ATOM 724 C C . PRO B 1 14 ? 12.055 5.617 3.412 1 98.44 14 PRO B C 1
ATOM 726 O O . PRO B 1 14 ? 11.781 4.742 2.586 1 98.44 14 PRO B O 1
ATOM 729 N N . LYS B 1 15 ? 11.805 6.926 3.227 1 98.56 15 LYS B N 1
ATOM 730 C CA . LYS B 1 15 ? 11.055 7.426 2.08 1 98.56 15 LYS B CA 1
ATOM 731 C C . LYS B 1 15 ? 11.641 6.906 0.77 1 98.56 15 LYS B C 1
ATOM 733 O O . LYS B 1 15 ? 10.906 6.434 -0.101 1 98.56 15 L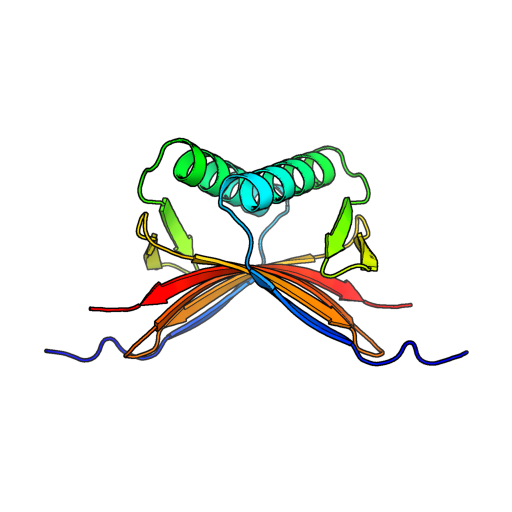YS B O 1
ATOM 738 N N . ALA B 1 16 ? 12.938 6.93 0.657 1 98.56 16 ALA B N 1
ATOM 739 C CA . ALA B 1 16 ? 13.586 6.578 -0.602 1 98.56 16 ALA B CA 1
ATOM 740 C C . ALA B 1 16 ? 13.367 5.105 -0.941 1 98.56 16 ALA B C 1
ATOM 742 O O . ALA B 1 16 ? 13.086 4.766 -2.092 1 98.56 16 ALA B O 1
ATOM 743 N N . ASP B 1 17 ? 13.469 4.238 0.062 1 98.56 17 ASP B N 1
ATOM 744 C CA . ASP B 1 17 ? 13.289 2.809 -0.16 1 98.56 17 ASP B CA 1
ATOM 745 C C . ASP B 1 17 ? 11.836 2.482 -0.485 1 98.56 17 ASP B C 1
ATOM 747 O O . ASP B 1 17 ? 11.555 1.646 -1.347 1 98.56 17 ASP B O 1
ATOM 751 N N . PHE B 1 18 ? 10.945 3.104 0.251 1 98.81 18 PHE B N 1
ATOM 752 C CA . PHE B 1 18 ? 9.516 2.93 0.011 1 98.81 18 PHE B CA 1
ATOM 753 C C . PHE B 1 18 ? 9.156 3.309 -1.421 1 98.81 18 PHE B C 1
ATOM 755 O O . PHE B 1 18 ? 8.516 2.533 -2.129 1 98.81 18 PHE B O 1
ATOM 762 N N . VAL B 1 19 ? 9.68 4.434 -1.901 1 98.88 19 VAL B N 1
ATOM 763 C CA . VAL B 1 19 ? 9.391 4.953 -3.232 1 98.88 19 VAL B CA 1
ATOM 764 C C . VAL B 1 19 ? 9.984 4.027 -4.293 1 98.88 19 VAL B C 1
ATOM 766 O O . VAL B 1 19 ? 9.344 3.74 -5.305 1 98.88 19 VAL B O 1
ATOM 769 N N . ALA B 1 20 ? 11.18 3.584 -4.074 1 98.81 20 ALA B N 1
ATOM 770 C CA . ALA B 1 20 ? 11.805 2.674 -5.027 1 98.81 20 ALA B CA 1
ATOM 771 C C . ALA B 1 20 ? 10.961 1.421 -5.23 1 98.81 20 ALA B C 1
ATOM 773 O O . ALA B 1 20 ? 10.789 0.956 -6.359 1 98.81 20 ALA B O 1
ATOM 774 N N . LYS B 1 21 ? 10.477 0.952 -4.113 1 98.81 21 LYS B N 1
ATOM 775 C CA . LYS B 1 21 ? 9.656 -0.253 -4.203 1 98.81 21 LYS B CA 1
ATOM 776 C C . LYS B 1 21 ? 8.32 0.038 -4.879 1 98.81 21 LYS B C 1
ATOM 778 O O . LYS B 1 21 ? 7.824 -0.777 -5.66 1 98.81 21 LYS B O 1
ATOM 783 N N . LEU B 1 22 ? 7.738 1.212 -4.602 1 98.75 22 LEU B N 1
ATOM 784 C CA . LEU B 1 22 ? 6.512 1.635 -5.266 1 98.75 22 LEU B CA 1
ATOM 785 C C . LEU B 1 22 ? 6.707 1.705 -6.773 1 98.75 22 LEU B C 1
ATOM 787 O O . LEU B 1 22 ? 5.871 1.213 -7.539 1 98.75 22 LEU B O 1
ATOM 791 N N . ARG B 1 23 ? 7.781 2.291 -7.176 1 98.88 23 ARG B N 1
ATOM 792 C CA . ARG B 1 23 ? 8.039 2.488 -8.602 1 98.88 23 ARG B CA 1
ATOM 793 C C . ARG B 1 23 ? 8.273 1.155 -9.305 1 98.88 23 ARG B C 1
ATOM 795 O O . ARG B 1 23 ? 7.809 0.949 -10.422 1 98.88 23 ARG B O 1
ATOM 802 N N . ARG B 1 24 ? 8.977 0.245 -8.633 1 98.81 24 ARG B N 1
ATOM 803 C CA . ARG B 1 24 ? 9.172 -1.078 -9.219 1 98.81 24 ARG B CA 1
ATOM 804 C C . ARG B 1 24 ? 7.844 -1.814 -9.359 1 98.81 24 ARG B C 1
ATOM 806 O O . ARG B 1 24 ? 7.629 -2.535 -10.336 1 98.81 24 ARG B O 1
ATOM 813 N N . LEU B 1 25 ? 6.984 -1.655 -8.344 1 98.94 25 LEU B N 1
ATOM 814 C CA . LEU B 1 25 ? 5.66 -2.268 -8.43 1 98.94 25 LEU B CA 1
ATOM 815 C C . LEU B 1 25 ? 4.879 -1.709 -9.609 1 98.94 25 LEU B C 1
ATOM 817 O O . LEU B 1 25 ? 4.309 -2.469 -10.398 1 98.94 25 LEU B O 1
ATOM 821 N N . ALA B 1 26 ? 4.863 -0.367 -9.734 1 98.88 26 ALA B N 1
ATOM 822 C CA . ALA B 1 26 ? 4.184 0.277 -10.852 1 98.88 26 ALA B CA 1
ATOM 823 C C . ALA B 1 26 ? 4.719 -0.237 -12.188 1 98.88 26 ALA B C 1
ATOM 825 O O . ALA B 1 26 ? 3.941 -0.583 -13.086 1 98.88 26 ALA B O 1
ATOM 826 N N . ASP B 1 27 ? 5.988 -0.339 -12.328 1 98.88 27 ASP B N 1
ATOM 827 C CA . ASP B 1 27 ? 6.625 -0.823 -13.547 1 98.88 27 ASP B CA 1
ATOM 828 C C . ASP B 1 27 ? 6.176 -2.246 -13.875 1 98.88 27 ASP B C 1
ATOM 830 O O . ASP B 1 27 ? 5.902 -2.568 -15.031 1 98.88 27 ASP B O 1
ATOM 834 N N . ALA B 1 28 ? 6.199 -3.088 -12.852 1 98.88 28 ALA B N 1
ATOM 835 C CA . ALA B 1 28 ? 5.848 -4.492 -13.047 1 98.88 28 ALA B CA 1
ATOM 836 C C . ALA B 1 28 ? 4.402 -4.637 -13.516 1 98.88 28 ALA B C 1
ATOM 838 O O . ALA B 1 28 ? 4.113 -5.43 -14.422 1 98.88 28 ALA B O 1
ATOM 839 N N . ILE B 1 29 ? 3.504 -3.875 -12.875 1 98.75 29 ILE B N 1
ATOM 840 C CA . ILE B 1 29 ? 2.096 -3.936 -13.25 1 98.75 29 ILE B CA 1
ATOM 841 C C . ILE B 1 29 ? 1.93 -3.492 -14.695 1 98.75 29 ILE B C 1
ATOM 843 O O . ILE B 1 29 ? 1.263 -4.164 -15.492 1 98.75 29 ILE B O 1
ATOM 847 N N . GLU B 1 30 ? 2.582 -2.412 -15.078 1 98.5 30 GLU B N 1
ATOM 848 C CA . GLU B 1 30 ? 2.451 -1.843 -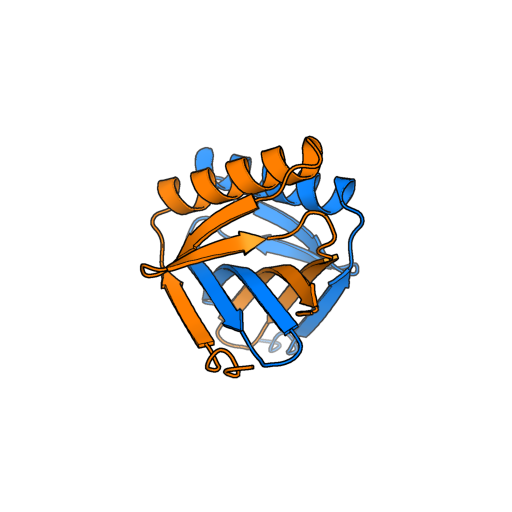16.422 1 98.5 30 GLU B CA 1
ATOM 849 C C . GLU B 1 30 ? 3.018 -2.785 -17.469 1 98.5 30 GLU B C 1
ATOM 851 O O . GLU B 1 30 ? 2.496 -2.861 -18.594 1 98.5 30 GLU B O 1
ATOM 856 N N . SER B 1 31 ? 3.998 -3.506 -17.156 1 98.38 31 SER B N 1
ATOM 857 C CA . SER B 1 31 ? 4.66 -4.379 -18.109 1 98.38 31 SER B CA 1
ATOM 858 C C . SER B 1 31 ? 4.027 -5.766 -18.125 1 98.38 31 SER B C 1
ATOM 860 O O . SER B 1 31 ? 4.367 -6.598 -18.969 1 98.38 31 SER B O 1
ATOM 862 N N . GLY B 1 32 ? 3.139 -6 -17.219 1 98.06 32 GLY B N 1
ATOM 863 C CA . GLY B 1 32 ? 2.529 -7.32 -17.141 1 98.06 32 GLY B CA 1
ATOM 864 C C . GLY B 1 32 ? 3.494 -8.398 -16.672 1 98.06 32 GLY B C 1
ATOM 865 O O . GLY B 1 32 ? 3.486 -9.508 -17.203 1 98.06 32 GLY B O 1
ATOM 866 N N . GLU B 1 33 ? 4.371 -8 -15.805 1 98.38 33 GLU B N 1
ATOM 867 C CA . GLU B 1 33 ? 5.371 -8.922 -15.273 1 98.38 33 GLU B CA 1
ATOM 868 C C . GLU B 1 33 ? 5.141 -9.18 -13.789 1 98.38 33 GLU B C 1
ATOM 870 O O . GLU B 1 33 ? 4.461 -8.406 -13.109 1 98.38 33 GLU B O 1
ATOM 875 N N . ARG B 1 34 ? 5.629 -10.336 -13.297 1 98.25 34 ARG B N 1
ATOM 876 C CA . ARG B 1 34 ? 5.602 -10.609 -11.867 1 98.25 34 ARG B CA 1
ATOM 877 C C . ARG B 1 34 ? 6.395 -9.57 -11.094 1 98.25 34 ARG B C 1
ATOM 879 O O . ARG B 1 34 ? 7.352 -8.992 -11.617 1 98.25 34 ARG B O 1
ATOM 886 N N . PHE B 1 35 ? 5.984 -9.328 -9.883 1 98.75 35 PHE B N 1
ATOM 887 C CA . PHE B 1 35 ? 6.68 -8.375 -9.023 1 98.75 35 PHE B CA 1
ATOM 888 C C . PHE B 1 35 ? 7.379 -9.094 -7.875 1 98.75 35 PHE B C 1
ATOM 890 O O . PHE B 1 35 ? 6.742 -9.805 -7.098 1 98.75 35 PHE B O 1
ATOM 897 N N . ASP B 1 36 ? 8.656 -8.898 -7.84 1 98.44 36 ASP B N 1
ATOM 898 C CA . ASP B 1 36 ? 9.461 -9.461 -6.762 1 98.44 36 ASP B CA 1
ATOM 899 C C . ASP B 1 36 ? 9.82 -8.391 -5.734 1 98.44 36 ASP B C 1
ATOM 901 O O . ASP B 1 36 ? 10.289 -7.309 -6.098 1 98.44 36 ASP B O 1
ATOM 905 N N . ILE B 1 37 ? 9.625 -8.719 -4.5 1 98.81 37 ILE B N 1
ATOM 906 C CA . ILE B 1 37 ? 9.914 -7.742 -3.453 1 98.81 37 ILE B CA 1
ATOM 907 C C . ILE B 1 37 ? 10.477 -8.461 -2.225 1 98.81 37 ILE B C 1
ATOM 909 O O . ILE B 1 37 ? 10.023 -9.547 -1.873 1 98.81 37 ILE B O 1
ATOM 913 N N . GLN B 1 38 ? 11.523 -7.906 -1.662 1 97.94 38 GLN B N 1
ATOM 914 C CA . GLN B 1 38 ? 12.031 -8.391 -0.382 1 97.94 38 GLN B CA 1
ATOM 915 C C . GLN B 1 38 ? 11.43 -7.605 0.779 1 97.94 38 GLN B C 1
ATOM 917 O O . GLN B 1 38 ? 11.508 -6.375 0.81 1 97.94 38 GLN B O 1
ATOM 922 N N . ILE B 1 39 ? 10.773 -8.305 1.693 1 97.94 39 ILE B N 1
ATOM 923 C CA . ILE B 1 39 ? 10.203 -7.703 2.895 1 97.94 39 ILE B CA 1
ATOM 924 C C . ILE B 1 39 ? 10.68 -8.469 4.129 1 97.94 39 ILE B C 1
ATOM 926 O O . ILE B 1 39 ? 10.453 -9.672 4.246 1 97.94 39 ILE B O 1
ATOM 930 N N . ALA B 1 40 ? 11.391 -7.73 5.062 1 96.12 40 ALA B N 1
ATOM 931 C CA . ALA B 1 40 ? 11.859 -8.32 6.312 1 96.12 40 ALA B CA 1
ATOM 932 C C . ALA B 1 40 ? 12.617 -9.625 6.055 1 96.12 40 ALA B C 1
ATOM 934 O O . ALA B 1 40 ? 12.312 -10.648 6.664 1 96.12 40 ALA B O 1
ATOM 935 N N . GLY B 1 41 ? 13.328 -9.719 5.031 1 95.25 41 GLY B N 1
ATOM 936 C CA . GLY B 1 41 ? 14.273 -10.805 4.82 1 95.25 41 GLY B CA 1
ATOM 937 C C . GLY B 1 41 ? 13.734 -11.898 3.92 1 95.25 41 GLY B C 1
ATOM 938 O O . GLY B 1 41 ? 14.453 -12.844 3.59 1 95.25 41 GLY B O 1
ATOM 939 N N . GLU B 1 42 ? 12.547 -11.836 3.537 1 96.31 42 GLU B N 1
ATOM 940 C CA . GLU B 1 42 ? 11.961 -12.852 2.672 1 96.31 42 GLU B CA 1
ATOM 941 C C . GLU B 1 42 ? 11.633 -12.281 1.293 1 96.31 42 GLU B C 1
ATOM 943 O O . GLU B 1 42 ? 11.094 -11.18 1.182 1 96.31 42 GLU B O 1
ATOM 948 N N . ARG B 1 43 ? 11.953 -13.023 0.264 1 98 43 ARG B N 1
ATOM 949 C CA . ARG B 1 43 ? 11.57 -12.672 -1.101 1 98 43 ARG B CA 1
ATOM 950 C C . ARG B 1 43 ? 10.164 -13.156 -1.421 1 98 43 ARG B C 1
ATOM 952 O O . ARG B 1 43 ? 9.844 -14.336 -1.226 1 98 43 ARG B O 1
ATOM 959 N N . ILE B 1 44 ? 9.359 -12.195 -1.864 1 98.25 44 ILE B N 1
ATOM 960 C CA . ILE B 1 44 ? 7.977 -12.477 -2.217 1 98.25 44 ILE B CA 1
ATOM 961 C C . ILE B 1 44 ? 7.77 -12.273 -3.717 1 98.25 44 ILE B C 1
ATOM 963 O O . ILE B 1 44 ? 8.266 -11.297 -4.289 1 98.25 44 ILE B O 1
ATOM 967 N N . TYR B 1 45 ? 7.047 -13.219 -4.289 1 98.19 45 TYR B N 1
ATOM 968 C CA . TYR B 1 45 ? 6.719 -13.133 -5.707 1 98.19 45 TYR B CA 1
ATOM 969 C C . TYR B 1 45 ? 5.23 -12.891 -5.91 1 98.19 45 TYR B C 1
ATOM 971 O O . TYR B 1 45 ? 4.414 -13.789 -5.695 1 98.19 45 TYR B O 1
ATOM 979 N N . VAL B 1 46 ? 4.922 -11.695 -6.336 1 98.75 46 VAL B N 1
ATOM 980 C CA . VAL B 1 46 ? 3.539 -11.312 -6.602 1 98.75 46 VAL B CA 1
ATOM 981 C C . VAL B 1 46 ? 3.16 -11.703 -8.031 1 98.75 46 VAL B C 1
ATOM 983 O O . VAL B 1 46 ? 3.781 -11.25 -8.992 1 98.75 46 VAL B O 1
ATOM 986 N N . PRO B 1 47 ? 2.191 -12.531 -8.117 1 98.56 47 PRO B N 1
ATOM 987 C CA . PRO B 1 47 ? 1.836 -12.961 -9.469 1 98.56 47 PRO B CA 1
ATOM 988 C C . PRO B 1 47 ? 1.152 -11.867 -10.281 1 98.56 47 PRO B C 1
ATOM 990 O O . PRO B 1 47 ? 0.565 -10.945 -9.711 1 98.56 47 PRO B O 1
ATOM 993 N N . VAL B 1 48 ? 1.19 -11.984 -11.562 1 98.31 48 VAL B N 1
ATOM 994 C CA . VAL B 1 48 ? 0.592 -11.039 -12.5 1 98.31 48 VAL B CA 1
ATOM 995 C C . VAL B 1 48 ? -0.914 -10.961 -12.258 1 98.31 48 VAL B C 1
ATOM 997 O O . VAL B 1 48 ? -1.52 -9.898 -12.43 1 98.31 48 VAL B O 1
ATOM 1000 N N . ARG B 1 49 ? -1.507 -11.969 -11.766 1 98 49 ARG B N 1
ATOM 1001 C CA . ARG B 1 49 ? -2.957 -12.086 -11.656 1 98 49 ARG B CA 1
ATOM 1002 C C . ARG B 1 49 ? -3.461 -11.445 -10.367 1 98 49 ARG B C 1
ATOM 1004 O O . ARG B 1 49 ? -4.656 -11.5 -10.07 1 98 49 ARG B O 1
ATOM 1011 N N . ALA B 1 50 ? -2.592 -10.984 -9.617 1 98.69 50 ALA B N 1
ATOM 1012 C CA . ALA B 1 50 ? -3.004 -10.398 -8.344 1 98.69 50 ALA B CA 1
ATOM 1013 C C . ALA B 1 50 ? -4.027 -9.281 -8.555 1 98.69 50 ALA B C 1
ATOM 1015 O O . ALA B 1 50 ? -4.07 -8.672 -9.625 1 98.69 50 ALA B O 1
ATOM 1016 N N . LYS B 1 51 ? -4.828 -9.07 -7.551 1 98.75 51 LYS B N 1
ATOM 1017 C CA . LYS B 1 51 ? -5.828 -8 -7.539 1 98.75 51 LYS B CA 1
ATOM 1018 C C . LYS B 1 51 ? -5.352 -6.809 -6.715 1 98.75 51 LYS B C 1
ATOM 1020 O O . LYS B 1 51 ? -4.539 -6.965 -5.801 1 98.75 51 LYS B O 1
ATOM 1025 N N . PHE B 1 52 ? -5.949 -5.691 -7.012 1 98.94 52 PHE B N 1
ATOM 1026 C CA . PHE B 1 52 ? -5.473 -4.434 -6.441 1 98.94 52 PHE B CA 1
ATOM 1027 C C . PHE B 1 52 ? -6.605 -3.699 -5.734 1 98.94 52 PHE B C 1
ATOM 1029 O O . PHE B 1 52 ? -7.648 -3.432 -6.336 1 98.94 52 PHE B O 1
ATOM 1036 N N . THR B 1 53 ? -6.449 -3.385 -4.48 1 98.88 53 THR B N 1
ATOM 1037 C CA . THR B 1 53 ? -7.406 -2.627 -3.684 1 98.88 53 THR B CA 1
ATOM 1038 C C . THR B 1 53 ? -6.711 -1.481 -2.951 1 98.88 53 THR B C 1
ATOM 1040 O O . THR B 1 53 ? -5.496 -1.518 -2.74 1 98.88 53 THR B O 1
ATOM 1043 N N . ILE B 1 54 ? -7.375 -0.44 -2.705 1 98.94 54 ILE B N 1
ATOM 1044 C CA . ILE B 1 54 ? -6.914 0.639 -1.838 1 98.94 54 ILE B CA 1
ATOM 1045 C C . ILE B 1 54 ? -7.883 0.808 -0.669 1 98.94 54 ILE B C 1
ATOM 1047 O O . ILE B 1 54 ? -9.102 0.767 -0.853 1 98.94 54 ILE B O 1
ATOM 1051 N N . GLU B 1 55 ? -7.316 0.897 0.47 1 98.81 55 GLU B N 1
ATOM 1052 C CA . GLU B 1 55 ? -8.102 1.089 1.688 1 98.81 55 GLU B CA 1
ATOM 1053 C C . GLU B 1 55 ? -7.773 2.428 2.346 1 98.81 55 GLU B C 1
ATOM 1055 O O . GLU B 1 55 ? -6.656 2.932 2.221 1 98.81 55 GLU B O 1
ATOM 1060 N N . HIS B 1 56 ? -8.734 2.973 3.043 1 98.88 56 HIS B N 1
ATOM 1061 C CA . HIS B 1 56 ? -8.594 4.145 3.9 1 98.88 56 HIS B CA 1
ATOM 1062 C C . HIS B 1 56 ? -9.289 3.928 5.242 1 98.88 56 HIS B C 1
ATOM 1064 O O . HIS B 1 56 ? -10.461 3.537 5.285 1 98.88 56 HIS B O 1
ATOM 1070 N N . GLU B 1 57 ? -8.523 4.082 6.191 1 98.56 57 GLU B N 1
ATOM 1071 C CA . GLU B 1 57 ? -9.047 3.988 7.551 1 98.56 57 GLU B CA 1
ATOM 1072 C C . GLU B 1 57 ? -8.734 5.246 8.352 1 98.56 57 GLU B C 1
ATOM 1074 O O . GLU B 1 57 ? -7.633 5.797 8.25 1 98.56 57 GLU B O 1
ATOM 1079 N N . ARG B 1 58 ? -9.711 5.68 9.133 1 97.81 58 ARG B N 1
ATOM 1080 C CA . ARG B 1 58 ? -9.57 6.844 10 1 97.81 58 ARG B CA 1
ATOM 1081 C C . ARG B 1 58 ? -10.164 6.574 11.375 1 97.81 58 ARG B C 1
ATOM 1083 O O . ARG B 1 58 ? -11.305 6.109 11.492 1 97.81 58 ARG B O 1
ATOM 1090 N N . SER B 1 59 ? -9.336 6.754 12.32 1 95.75 59 SER B N 1
ATOM 1091 C CA . SER B 1 59 ? -9.773 6.797 13.711 1 95.75 59 SER B CA 1
ATOM 1092 C C . SER B 1 59 ? -9.531 8.172 14.32 1 95.75 59 SER B C 1
ATOM 1094 O O . SER B 1 59 ? -9.188 9.117 13.617 1 95.75 59 SER B O 1
ATOM 1096 N N . ASP B 1 60 ? -9.789 8.297 15.578 1 93.44 60 ASP B N 1
ATOM 1097 C CA . ASP B 1 60 ? -9.602 9.57 16.266 1 93.44 60 ASP B CA 1
ATOM 1098 C C . ASP B 1 60 ? -8.133 9.977 16.281 1 93.44 60 ASP B C 1
ATOM 1100 O O . ASP B 1 60 ? -7.805 11.156 16.141 1 93.44 60 ASP B O 1
ATOM 1104 N N . ASP B 1 61 ? -7.234 9.07 16.344 1 95.56 61 ASP B N 1
ATOM 1105 C CA . ASP B 1 61 ? -5.832 9.375 16.625 1 95.56 61 ASP B CA 1
ATOM 1106 C C . ASP B 1 61 ? -4.973 9.156 15.375 1 95.56 61 ASP B C 1
ATOM 1108 O O . ASP B 1 61 ? -3.895 9.742 15.25 1 95.56 61 ASP B O 1
ATOM 1112 N N . GLU B 1 62 ? -5.477 8.25 14.469 1 97.81 62 GLU B N 1
ATOM 1113 C CA . GLU B 1 62 ? -4.613 7.852 13.359 1 97.81 62 GLU B CA 1
ATOM 1114 C C . GLU B 1 62 ? -5.41 7.707 12.07 1 97.81 62 GLU B C 1
ATOM 1116 O O . GLU B 1 62 ? -6.613 7.438 12.102 1 97.81 62 GLU B O 1
ATOM 1121 N N . GLU B 1 63 ? -4.738 8.039 11.086 1 98.31 63 GLU B N 1
ATOM 1122 C CA . GLU B 1 63 ? -5.293 7.855 9.75 1 98.31 63 GLU B CA 1
ATOM 1123 C C . GLU B 1 63 ? -4.301 7.141 8.836 1 98.31 63 GLU B C 1
ATOM 1125 O O . GLU B 1 63 ? -3.09 7.223 9.047 1 98.31 63 GLU B O 1
ATOM 1130 N N . GLU B 1 64 ? -4.852 6.266 7.898 1 98.75 64 GLU B N 1
ATOM 1131 C CA . GLU B 1 64 ? -3.979 5.43 7.074 1 98.75 64 GLU B CA 1
ATOM 1132 C C . GLU B 1 64 ? -4.57 5.211 5.688 1 98.75 64 GLU B C 1
ATOM 1134 O O . GLU B 1 64 ? -5.781 5.027 5.543 1 98.75 64 GLU B O 1
ATOM 1139 N N . VAL B 1 65 ? -3.717 5.281 4.691 1 98.88 65 VAL B N 1
ATOM 1140 C CA . VAL B 1 65 ? -4.016 4.801 3.348 1 98.88 65 VAL B CA 1
ATOM 1141 C C . VAL B 1 65 ? -3.164 3.572 3.037 1 98.88 65 VAL B C 1
ATOM 1143 O O . VAL B 1 65 ? -1.973 3.539 3.352 1 98.88 65 VAL B O 1
ATOM 1146 N N . GLU B 1 66 ? -3.803 2.561 2.43 1 98.94 66 GLU B N 1
ATOM 1147 C CA . GLU B 1 66 ? -3.078 1.334 2.115 1 98.94 66 GLU B CA 1
ATOM 1148 C C . GLU B 1 66 ? -3.311 0.912 0.667 1 98.94 66 GLU B C 1
ATOM 1150 O O . GLU B 1 66 ? -4.457 0.795 0.225 1 98.94 66 GLU B O 1
ATOM 1155 N N . PHE B 1 67 ? -2.264 0.738 -0.114 1 98.94 67 PHE B N 1
ATOM 1156 C CA . PHE B 1 67 ? -2.293 0.055 -1.402 1 98.94 67 PHE B CA 1
ATOM 1157 C C . PHE B 1 67 ? -2.051 -1.439 -1.228 1 98.94 67 PHE B C 1
ATOM 1159 O O . PHE B 1 67 ? -0.984 -1.852 -0.765 1 98.94 67 PHE B O 1
ATOM 1166 N N . GLN B 1 68 ? -3.031 -2.248 -1.623 1 98.94 68 GLN B N 1
ATOM 1167 C CA . GLN B 1 68 ? -2.973 -3.676 -1.331 1 98.94 68 GLN B CA 1
ATOM 1168 C C . GLN B 1 68 ? -2.941 -4.5 -2.615 1 98.94 68 GLN B C 1
ATOM 1170 O O . GLN B 1 68 ? -3.648 -4.188 -3.576 1 98.94 68 GLN B O 1
ATOM 1175 N N . ILE B 1 69 ? -2.098 -5.465 -2.656 1 98.94 69 ILE B N 1
ATOM 1176 C CA . ILE B 1 69 ? -1.997 -6.473 -3.705 1 98.94 69 ILE B CA 1
ATOM 1177 C C . ILE B 1 69 ? -2.309 -7.852 -3.129 1 98.94 69 ILE B C 1
ATOM 1179 O O . ILE B 1 69 ? -1.622 -8.32 -2.215 1 98.94 69 ILE B O 1
ATOM 1183 N N . LYS B 1 70 ? -3.328 -8.445 -3.623 1 98.81 70 LYS B N 1
ATOM 1184 C CA . LYS B 1 70 ? -3.83 -9.695 -3.066 1 98.81 70 LYS B CA 1
ATOM 1185 C C . LYS B 1 70 ? -3.891 -10.789 -4.133 1 98.81 70 LYS B C 1
ATOM 1187 O O . LYS B 1 70 ? -4.242 -10.523 -5.281 1 98.81 70 LYS B O 1
ATOM 1192 N N . TRP B 1 71 ? -3.594 -11.984 -3.738 1 98.56 71 TRP B N 1
ATOM 1193 C CA . TRP B 1 71 ? -3.742 -13.094 -4.668 1 98.56 71 TRP B CA 1
ATOM 1194 C C . TRP B 1 71 ? -4.035 -14.398 -3.92 1 98.56 71 TRP B C 1
ATOM 1196 O O . TRP B 1 71 ? -3.758 -14.5 -2.723 1 98.56 71 TRP B O 1
ATOM 1206 N N . GLN B 1 72 ? -4.68 -15.344 -4.57 1 97.19 72 GLN B N 1
ATOM 1207 C CA . GLN B 1 72 ? -5 -16.656 -4.02 1 97.19 72 GLN B CA 1
ATOM 1208 C C . GLN B 1 72 ? -3.83 -17.625 -4.176 1 97.19 72 GLN B C 1
ATOM 1210 O O . GLN B 1 72 ? -3.156 -17.625 -5.211 1 97.19 72 GLN B O 1
ATOM 1215 N N . ASN B 1 73 ? -3.584 -18.328 -3.092 1 91.69 73 ASN B N 1
ATOM 1216 C CA . ASN B 1 73 ? -2.566 -19.375 -3.152 1 91.69 73 ASN B CA 1
ATOM 1217 C C . ASN B 1 73 ? -3.133 -20.672 -3.709 1 91.69 73 ASN B C 1
ATOM 1219 O O . ASN B 1 73 ? -4.297 -21 -3.471 1 91.69 73 ASN B O 1
ATOM 1223 N N . ASP B 1 74 ? -2.318 -21.219 -4.652 1 77.31 74 ASP B N 1
ATOM 1224 C CA . ASP B 1 74 ? -2.736 -22.5 -5.23 1 77.31 74 ASP B CA 1
ATOM 1225 C C . ASP B 1 74 ? -2.578 -23.641 -4.23 1 77.31 74 ASP B C 1
ATOM 1227 O O . ASP B 1 74 ? -1.709 -23.594 -3.355 1 77.31 74 ASP B O 1
#

Secondary structure (DSSP, 8-state):
------EEEEEE--HHHHHHHHHHHHHHHHHT--EEEEETTEEEEE-TT-EEEEEEEE-SSEEEEEEEEEEE--/------EEEEEE--HHHHHHHHHHHHHHHHHT--EEEEETTEEEEE-TT-EEEEEEEE-SSEEEEEEEEEEE--

Organism: NCBI:txid3151122

Radius of gyration: 15.41 Å; Cα contacts (8 Å, |Δi|>4): 296; chains: 2; bounding box: 31×50×36 Å

Sequence (148 aa):
MGTKEERDVEKGYPKADFVAKLRRLADAIESGERFDIQIAGERIYVPVRAKFTIEHERSDDEEEVEFQIKWQNDMGTKEERDVEKGYPKADFVAKLRRLADAIESGERFDIQIAGERIYVPVRAKFTIEHERSDDEEEVEFQIKWQND

InterPro domains:
  IPR027598 Amphi-Trp domain [PF20068] (9-73)
  IPR027598 Amphi-Trp domain [TIGR04354] (10-72)

Foldseek 3Di:
DPPPDDDDDDDDDDPVVVVVLVVQVVVCLVVLHWRWDDDPHDIDTQHSPWDWDWDWDDDPPDIDIDIDTDDDDD/DPPPDDDDDDDDDDPVVVVVLVVQVVVCLVVLHWRWDDDPHDIDTQHSPWDWDWDWDDDPPDTDIDIDTDDDDD

Nearest PDB structures (foldseek):
  3bt7-assembly2_B  TM=2.698E-01  e=2.187E+00  Escherichia coli
  2qlz-assembly1_A  TM=3.008E-01  e=4.721E+00  unclassified
  3bt7-assembly2_B  TM=2.699E-01  e=3.176E+00  Escherichia coli
  2qlz-assembly1_A  TM=3.006E-01  e=4.671E+00  unclassified